Protein AF-A0A976CDQ7-F1 (afdb_monomer)

Foldseek 3Di:
DPPPPVQWDWPDDDPFWGWTDGPVVQWIWTGGPNDIDIDHNVQVVVQVVVVVPDDVVVCVPPPVCPPPDDDDGSDPDVDDDD

Secondary structure (DSSP, 8-state):
-----TTEEEEEE-SSEEEEEETTTTEEEEEETTEEEEEEHHHHHHHHHHHTT--HHHHHH-GGGTTPPP---SS--S----

Nearest PDB structures (foldseek):
  7cun-assembly1_I  TM=5.836E-01  e=2.930E-01  Homo sapiens
  5v8w-assembly1_A  TM=5.705E-01  e=3.314E-01  Homo sapiens
  5v8w-assembly4_G  TM=5.882E-01  e=5.418E-01  Homo sapiens
  6z3b-assembly1_B  TM=6.864E-01  e=1.362E+00  Mediterraneibacter gnavus
  5c6t-assembly1_A  TM=3.439E-01  e=6.331E+00  Human herpesvirus 5 strain Towne

Mean predicted aligned error: 9.04 Å

Solvent-accessible surface area (backbone atoms only — not comparable to full-atom values): 5343 Å² total; per-residue (Å²): 130,85,77,86,56,95,54,65,42,83,77,46,76,60,99,66,35,36,36,32,34,22,76,94,76,55,35,35,37,40,36,44,84,96,42,78,48,80,40,50,53,70,55,52,55,45,39,54,54,56,57,72,68,62,58,63,71,63,55,73,72,35,76,90,50,77,84,66,84,84,83,90,68,82,60,92,61,99,73,87,88,132

Radius of gyration: 15.5 Å; Cα contacts (8 Å, |Δi|>4): 80; chains: 1; bounding box: 38×26×41 Å

Structure (mmCIF, N/CA/C/O backbone):
data_AF-A0A976CDQ7-F1
#
_entry.id   AF-A0A976CDQ7-F1
#
loop_
_atom_site.group_PDB
_atom_site.id
_atom_site.type_symbol
_atom_site.label_atom_id
_atom_site.label_alt_id
_atom_site.label_comp_id
_atom_site.label_asym_id
_atom_site.label_entity_id
_atom_site.label_seq_id
_atom_site.pdbx_PDB_ins_code
_atom_site.Cartn_x
_atom_site.Cartn_y
_atom_site.Cartn_z
_atom_site.occupancy
_atom_site.B_iso_or_equiv
_atom_site.auth_seq_id
_atom_site.auth_comp_id
_atom_site.auth_asym_id
_atom_site.auth_atom_id
_atom_site.pdbx_PDB_model_num
ATOM 1 N N . MET A 1 1 ? 1.228 -8.623 -18.357 1.00 40.19 1 MET A N 1
ATOM 2 C CA . MET A 1 1 ? 2.643 -9.018 -18.169 1.00 40.19 1 MET A CA 1
ATOM 3 C C . MET A 1 1 ? 3.456 -7.756 -17.979 1.00 40.19 1 MET A C 1
ATOM 5 O O . MET A 1 1 ? 3.657 -7.028 -18.941 1.00 40.19 1 MET A O 1
ATOM 9 N N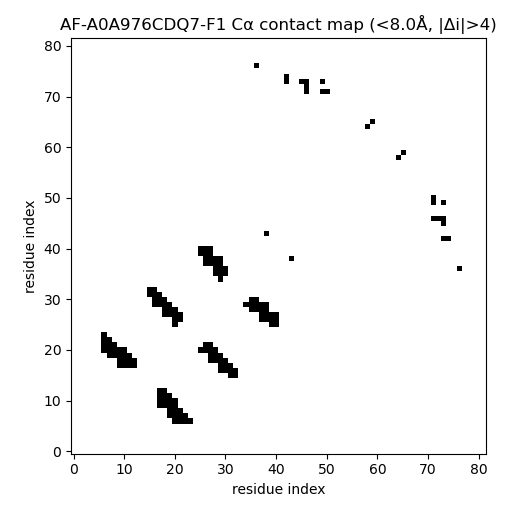 . VAL A 1 2 ? 3.838 -7.451 -16.739 1.00 45.31 2 VAL A N 1
ATOM 10 C CA . VAL A 1 2 ? 4.779 -6.363 -16.461 1.00 45.31 2 VAL A CA 1
ATOM 11 C C . VAL A 1 2 ? 6.105 -6.803 -17.069 1.00 45.31 2 VAL A C 1
ATOM 13 O O . VAL A 1 2 ? 6.679 -7.801 -16.635 1.00 45.31 2 VAL A O 1
ATOM 16 N N . GLU A 1 3 ? 6.528 -6.136 -18.144 1.00 46.81 3 GLU A N 1
ATOM 17 C CA . GLU A 1 3 ? 7.869 -6.302 -18.696 1.00 46.81 3 GLU A CA 1
ATOM 18 C C . GLU A 1 3 ? 8.857 -6.275 -17.538 1.00 46.81 3 GLU A C 1
ATOM 20 O O . GLU A 1 3 ? 8.838 -5.361 -16.709 1.00 46.81 3 GLU A O 1
ATOM 25 N N . LYS A 1 4 ? 9.685 -7.316 -17.467 1.00 49.75 4 LYS A N 1
ATOM 26 C CA . LYS A 1 4 ? 10.730 -7.502 -16.468 1.00 49.75 4 LYS A CA 1
ATOM 27 C C . LYS A 1 4 ? 11.797 -6.420 -16.660 1.00 49.75 4 LYS A C 1
ATOM 29 O O . LYS A 1 4 ? 12.891 -6.683 -17.145 1.00 49.75 4 LYS A O 1
ATOM 34 N N . ALA A 1 5 ? 11.464 -5.174 -16.336 1.00 54.03 5 ALA A N 1
ATOM 35 C CA . ALA A 1 5 ? 12.428 -4.103 -16.231 1.00 54.03 5 ALA A CA 1
ATOM 36 C C . ALA A 1 5 ? 13.281 -4.437 -15.009 1.00 54.03 5 ALA A C 1
ATOM 38 O O . ALA A 1 5 ? 12.752 -4.606 -13.911 1.00 54.03 5 ALA A O 1
ATOM 39 N N . LEU A 1 6 ? 14.591 -4.560 -15.218 1.00 61.97 6 LEU A N 1
ATOM 40 C CA . LEU A 1 6 ? 15.594 -5.023 -14.250 1.00 61.97 6 LEU A CA 1
ATOM 41 C C . LEU A 1 6 ? 15.596 -4.311 -12.878 1.00 61.97 6 LEU A C 1
ATOM 43 O O . LEU A 1 6 ? 16.387 -4.684 -12.022 1.00 61.97 6 LEU A O 1
ATOM 47 N N . CYS A 1 7 ? 14.770 -3.284 -12.666 1.00 81.00 7 CYS A N 1
ATOM 48 C CA . CYS A 1 7 ? 14.745 -2.499 -11.438 1.00 81.00 7 CYS A CA 1
ATOM 49 C C . CYS A 1 7 ? 13.576 -2.794 -10.493 1.00 81.00 7 CYS A C 1
ATOM 51 O O . CYS A 1 7 ? 13.543 -2.176 -9.435 1.00 81.00 7 CYS A O 1
ATOM 53 N N . TRP A 1 8 ? 12.612 -3.647 -10.862 1.00 86.31 8 TRP A N 1
ATOM 54 C CA . TRP A 1 8 ? 11.469 -3.949 -9.992 1.00 86.31 8 TRP A CA 1
ATOM 55 C C . TRP A 1 8 ? 11.809 -5.058 -8.992 1.00 86.31 8 TRP A C 1
ATOM 57 O O . TRP A 1 8 ? 12.061 -6.196 -9.379 1.00 86.31 8 TRP A O 1
ATOM 67 N N . GLU A 1 9 ? 11.790 -4.709 -7.711 1.00 90.38 9 GLU A N 1
ATOM 68 C CA . GLU A 1 9 ? 11.952 -5.593 -6.561 1.00 90.38 9 GLU A CA 1
ATOM 69 C C . GLU A 1 9 ? 10.584 -5.937 -5.966 1.00 90.38 9 GLU A C 1
ATOM 71 O O . GLU A 1 9 ? 9.710 -5.074 -5.848 1.00 90.38 9 GLU A O 1
ATOM 76 N N . GLU A 1 10 ? 10.395 -7.198 -5.586 1.00 90.94 10 GLU A N 1
ATOM 77 C CA . GLU A 1 10 ? 9.180 -7.683 -4.930 1.00 90.94 10 GLU A CA 1
ATOM 78 C C . GLU A 1 10 ? 9.152 -7.243 -3.465 1.00 90.94 10 GLU A C 1
ATOM 80 O O . GLU A 1 10 ? 10.047 -7.580 -2.693 1.00 90.94 10 GLU A O 1
ATOM 85 N N . ILE A 1 11 ? 8.110 -6.506 -3.074 1.00 88.62 11 ILE A N 1
ATOM 86 C CA . ILE A 1 11 ? 7.863 -6.160 -1.667 1.00 88.62 11 ILE A CA 1
ATOM 87 C C . ILE A 1 11 ? 6.914 -7.181 -1.042 1.00 88.62 11 ILE A C 1
ATOM 89 O O . ILE A 1 11 ? 7.131 -7.643 0.076 1.00 88.62 11 ILE A O 1
ATOM 93 N N . PHE A 1 12 ? 5.836 -7.506 -1.754 1.00 85.88 12 PHE A N 1
ATOM 94 C CA . PHE A 1 12 ? 4.801 -8.425 -1.298 1.00 85.88 12 PHE A CA 1
ATOM 95 C C . PHE A 1 12 ? 4.102 -9.035 -2.508 1.00 85.88 12 PHE A C 1
ATOM 97 O O . PHE A 1 12 ? 3.687 -8.293 -3.391 1.00 85.88 12 PHE A O 1
ATOM 104 N N . VAL A 1 13 ? 3.943 -10.355 -2.559 1.00 88.88 13 VAL A N 1
ATOM 105 C CA . VAL A 1 13 ? 3.259 -11.048 -3.661 1.00 88.88 13 VAL A CA 1
ATOM 106 C C . VAL A 1 13 ? 2.423 -12.192 -3.094 1.00 88.88 13 VAL A C 1
ATOM 108 O O . VAL A 1 13 ? 2.865 -12.900 -2.191 1.00 88.88 13 VAL A O 1
ATOM 111 N N . ASN A 1 14 ? 1.217 -12.376 -3.626 1.00 88.88 14 ASN A N 1
ATOM 112 C CA . ASN A 1 14 ? 0.360 -13.530 -3.381 1.00 88.88 14 ASN A CA 1
ATOM 113 C C . ASN A 1 14 ? -0.318 -13.986 -4.691 1.00 88.88 14 ASN A C 1
ATOM 115 O O . ASN A 1 14 ? -0.027 -13.471 -5.768 1.00 88.88 14 ASN A O 1
ATOM 119 N N . GLU A 1 15 ? -1.228 -14.960 -4.611 1.00 86.69 15 GLU A N 1
ATOM 120 C CA . GLU A 1 15 ? -1.934 -15.504 -5.785 1.00 86.69 15 GLU A CA 1
ATOM 121 C C . GLU A 1 15 ? -2.831 -14.480 -6.507 1.00 86.69 15 GLU A C 1
ATOM 123 O O . GLU A 1 15 ? -3.156 -14.660 -7.677 1.00 86.69 15 GLU A O 1
ATOM 128 N N . GLN A 1 16 ? -3.245 -13.414 -5.820 1.00 85.19 16 GLN A N 1
ATOM 129 C CA . GLN A 1 16 ? -4.201 -12.424 -6.323 1.00 85.19 16 GLN A CA 1
ATOM 130 C C . GLN A 1 16 ? -3.514 -11.176 -6.898 1.00 85.19 16 GLN A C 1
ATOM 132 O O . GLN A 1 16 ? -4.119 -10.440 -7.683 1.00 85.19 16 GLN A O 1
ATOM 137 N N . GLY A 1 17 ? -2.261 -10.921 -6.514 1.00 86.75 17 GLY A N 1
ATOM 138 C CA . GLY A 1 17 ? -1.538 -9.723 -6.908 1.00 86.75 17 GLY A CA 1
ATOM 139 C C . GLY A 1 17 ? -0.199 -9.535 -6.200 1.00 86.75 17 GLY A C 1
ATOM 140 O O . GLY A 1 17 ? 0.296 -10.406 -5.486 1.00 86.75 17 GLY A O 1
ATOM 141 N N . GLY A 1 18 ? 0.399 -8.363 -6.397 1.00 88.31 18 GLY A N 1
ATOM 142 C CA . GLY A 1 18 ? 1.679 -8.024 -5.797 1.00 88.31 18 GLY A CA 1
ATOM 143 C C . GLY A 1 18 ? 1.993 -6.533 -5.796 1.00 88.31 18 GLY A C 1
ATOM 144 O O . GLY A 1 18 ? 1.471 -5.752 -6.589 1.00 88.31 18 GLY A O 1
ATOM 145 N N . ILE A 1 19 ? 2.873 -6.147 -4.881 1.00 87.00 19 ILE A N 1
ATOM 146 C CA . ILE A 1 19 ? 3.460 -4.821 -4.750 1.00 87.00 19 ILE A CA 1
ATOM 147 C C . ILE A 1 19 ? 4.940 -4.941 -5.091 1.00 87.00 19 ILE A C 1
ATOM 149 O O . ILE A 1 19 ? 5.663 -5.750 -4.503 1.00 87.00 19 ILE A O 1
ATOM 153 N N . TYR A 1 20 ? 5.391 -4.086 -6.001 1.00 88.62 20 TYR A N 1
ATOM 154 C CA . TYR A 1 20 ? 6.781 -4.024 -6.430 1.00 88.62 20 TYR A CA 1
ATOM 155 C C . TYR A 1 20 ? 7.308 -2.600 -6.302 1.00 88.62 20 TYR A C 1
ATOM 157 O O . TYR A 1 20 ? 6.560 -1.626 -6.401 1.00 88.62 20 TYR A O 1
ATOM 165 N N . GLN A 1 21 ? 8.613 -2.460 -6.121 1.00 87.62 21 GLN A N 1
ATOM 166 C CA . GLN A 1 21 ? 9.284 -1.169 -6.046 1.00 87.62 21 GLN A CA 1
ATOM 167 C C . GLN A 1 21 ? 10.435 -1.105 -7.032 1.00 87.62 21 GLN A C 1
ATOM 169 O O . GLN A 1 21 ? 11.167 -2.064 -7.208 1.00 87.62 21 GLN A O 1
ATOM 174 N N . CYS A 1 22 ? 10.634 0.061 -7.636 1.00 87.00 22 CYS A N 1
ATOM 175 C CA . CYS A 1 22 ? 11.855 0.365 -8.360 1.00 87.00 22 CYS A CA 1
ATOM 176 C C . CYS A 1 22 ? 12.562 1.546 -7.700 1.00 87.00 22 CYS A C 1
ATOM 178 O O . CYS A 1 22 ? 12.104 2.692 -7.776 1.00 87.00 22 CYS A O 1
ATOM 180 N N . ILE A 1 23 ? 13.693 1.260 -7.047 1.00 81.94 23 ILE A N 1
ATOM 181 C CA . ILE A 1 23 ? 14.491 2.249 -6.306 1.00 81.94 23 ILE A CA 1
ATOM 182 C C . ILE A 1 23 ? 15.006 3.340 -7.249 1.00 81.94 23 ILE A C 1
ATOM 184 O O . ILE A 1 23 ? 14.876 4.528 -6.949 1.00 81.94 23 ILE A O 1
ATOM 188 N N . SER A 1 24 ? 15.528 2.954 -8.418 1.00 84.19 24 SER A N 1
ATOM 189 C CA . SER A 1 24 ? 16.098 3.897 -9.389 1.00 84.19 24 SER A CA 1
ATOM 190 C C . SER A 1 24 ? 15.062 4.882 -9.935 1.00 84.19 24 SER A C 1
ATOM 192 O O . SER A 1 24 ? 15.384 6.043 -10.178 1.00 84.19 24 SER A O 1
ATOM 194 N N . GLN A 1 25 ? 13.808 4.448 -10.073 1.00 81.94 25 GLN A N 1
ATOM 195 C CA . GLN A 1 25 ? 12.714 5.287 -10.561 1.00 81.94 25 GLN A CA 1
ATOM 196 C C . GLN A 1 25 ? 11.891 5.928 -9.442 1.00 81.94 25 GLN A C 1
ATOM 198 O O . GLN A 1 25 ? 11.010 6.733 -9.739 1.00 81.94 25 GLN A O 1
ATOM 203 N N . ARG A 1 26 ? 12.158 5.597 -8.170 1.00 81.88 26 ARG A N 1
ATOM 204 C CA . ARG A 1 26 ? 11.380 6.063 -7.010 1.00 81.88 26 ARG A CA 1
ATOM 205 C C . ARG A 1 26 ? 9.874 5.815 -7.170 1.00 81.88 26 ARG A C 1
ATOM 207 O O . ARG A 1 26 ? 9.051 6.677 -6.853 1.00 81.88 26 ARG A O 1
ATOM 214 N N . LYS A 1 27 ? 9.521 4.638 -7.687 1.00 82.69 27 LYS A N 1
ATOM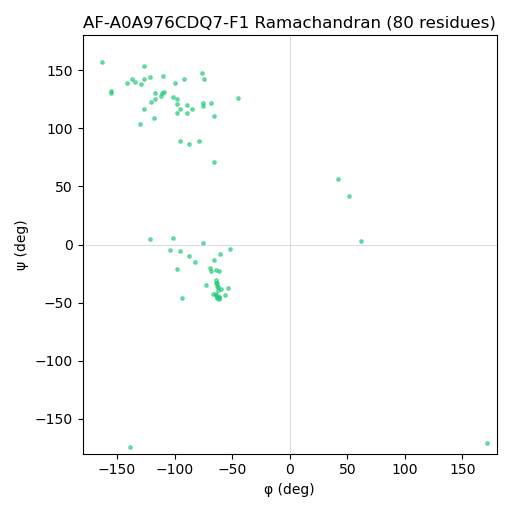 215 C CA . LYS A 1 27 ? 8.137 4.226 -7.940 1.00 82.69 27 LYS A CA 1
ATOM 216 C C . LYS A 1 27 ? 7.807 2.961 -7.173 1.00 82.69 27 LYS A C 1
ATOM 218 O O . LYS A 1 27 ? 8.646 2.070 -7.056 1.00 82.69 27 LYS A O 1
ATOM 223 N N . ILE A 1 28 ? 6.568 2.894 -6.713 1.00 85.75 28 ILE A N 1
ATOM 224 C CA . ILE A 1 28 ? 5.927 1.670 -6.248 1.00 85.75 28 ILE A CA 1
ATOM 225 C C . ILE A 1 28 ? 4.864 1.327 -7.290 1.00 85.75 28 ILE A C 1
ATOM 227 O O . ILE A 1 28 ? 4.275 2.223 -7.894 1.00 85.75 28 ILE A O 1
ATOM 231 N N . VAL A 1 29 ? 4.644 0.049 -7.549 1.00 86.44 29 VAL A N 1
ATOM 232 C CA . VAL A 1 29 ? 3.583 -0.415 -8.436 1.00 86.44 29 VAL A CA 1
ATOM 233 C C . VAL A 1 29 ? 2.783 -1.490 -7.723 1.00 86.44 29 VAL A C 1
ATOM 235 O O . VAL A 1 29 ? 3.340 -2.339 -7.028 1.00 86.44 29 VAL A O 1
ATOM 238 N N . PHE A 1 30 ? 1.474 -1.417 -7.886 1.00 84.75 30 PHE A N 1
ATOM 239 C CA . PHE A 1 30 ? 0.515 -2.387 -7.394 1.00 84.75 30 PHE A CA 1
ATOM 240 C C . PHE A 1 30 ? -0.080 -3.120 -8.590 1.00 84.75 30 PHE A C 1
ATOM 242 O O . PHE A 1 30 ? -0.502 -2.489 -9.559 1.00 84.75 30 PHE A O 1
ATOM 249 N N . VAL A 1 31 ? -0.084 -4.446 -8.527 1.00 86.19 31 VAL A N 1
ATOM 250 C CA . VAL A 1 31 ? -0.663 -5.319 -9.543 1.00 86.1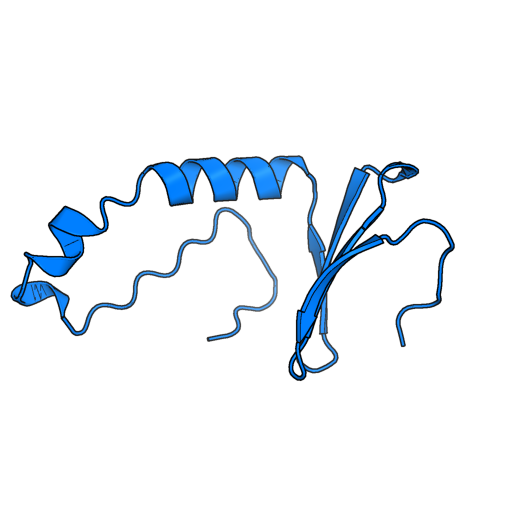9 31 VAL A CA 1
ATOM 251 C C . VAL A 1 31 ? -1.745 -6.158 -8.886 1.00 86.19 31 VAL A C 1
ATOM 253 O O . VAL A 1 31 ? -1.456 -6.871 -7.929 1.00 86.19 31 VAL A O 1
ATOM 256 N N . PHE A 1 32 ? -2.971 -6.095 -9.393 1.00 83.12 32 PHE A N 1
ATOM 257 C CA . PHE A 1 32 ? -4.100 -6.864 -8.865 1.00 83.12 32 PHE A CA 1
ATOM 258 C C . PHE A 1 32 ? -5.152 -7.077 -9.947 1.00 83.12 32 PHE A C 1
ATOM 260 O O . PHE A 1 32 ? -5.503 -6.122 -10.631 1.00 83.12 32 PHE A O 1
ATOM 267 N N . GLN A 1 33 ? -5.641 -8.311 -10.116 1.00 81.06 33 GLN A N 1
ATOM 268 C CA . GLN A 1 33 ? -6.656 -8.669 -11.127 1.00 81.06 33 GLN A CA 1
ATOM 269 C C . GLN A 1 33 ? -6.415 -8.007 -12.503 1.00 81.06 33 GLN A C 1
ATOM 271 O O . GLN A 1 33 ? -7.245 -7.252 -13.008 1.00 81.06 33 GLN A O 1
ATOM 276 N N . ASP A 1 34 ? -5.229 -8.234 -13.076 1.00 79.25 34 ASP A N 1
ATOM 277 C CA . ASP A 1 34 ? -4.768 -7.669 -14.360 1.00 79.25 34 ASP A CA 1
ATOM 278 C C . ASP A 1 34 ? -4.653 -6.133 -14.434 1.00 79.25 34 ASP A C 1
ATOM 280 O O . ASP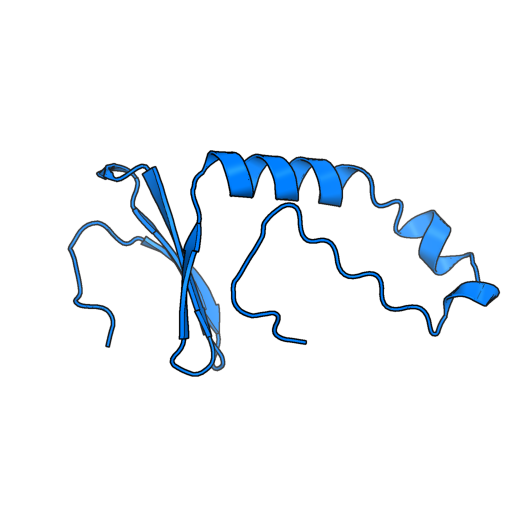 A 1 34 ? -4.270 -5.583 -15.471 1.00 79.25 34 ASP A O 1
ATOM 284 N N . LYS A 1 35 ? -4.914 -5.418 -13.338 1.00 82.44 35 LYS A N 1
ATOM 285 C CA . LYS A 1 35 ? -4.722 -3.970 -13.223 1.00 82.44 35 LYS A CA 1
ATOM 286 C C . LYS A 1 35 ? -3.336 -3.666 -12.676 1.00 82.44 35 LYS A C 1
ATOM 288 O O . LYS A 1 35 ? -2.823 -4.378 -11.816 1.00 82.44 35 LYS A O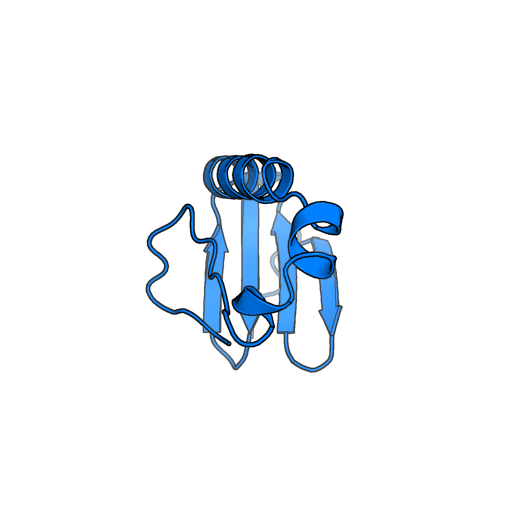 1
ATOM 293 N N . VAL A 1 36 ? -2.735 -2.597 -13.191 1.00 85.25 36 VAL A N 1
ATOM 294 C CA . VAL A 1 36 ? -1.424 -2.093 -12.775 1.00 85.25 36 VAL A CA 1
ATOM 295 C C . VAL A 1 36 ? -1.584 -0.621 -12.423 1.00 85.25 36 VAL A C 1
ATOM 297 O O . VAL A 1 36 ? -1.903 0.188 -13.290 1.00 85.25 36 VAL A O 1
ATOM 300 N N . GLU A 1 37 ? -1.355 -0.279 -11.162 1.00 84.00 37 GLU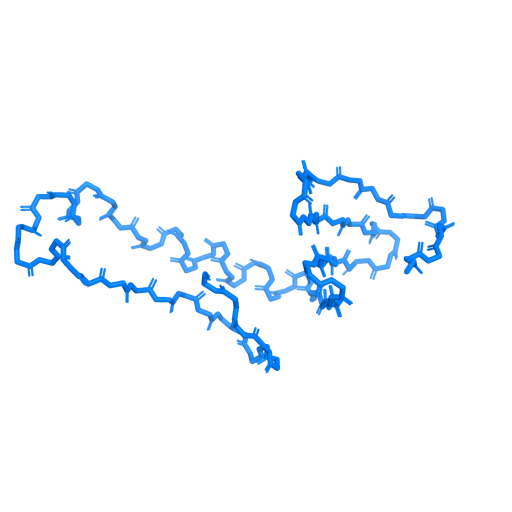 A N 1
ATOM 301 C CA . GLU A 1 37 ? -1.475 1.079 -10.632 1.00 84.00 37 GLU A CA 1
ATOM 302 C C . GLU A 1 37 ? -0.104 1.546 -10.131 1.00 84.00 37 GLU A C 1
ATOM 304 O O . GLU A 1 37 ? 0.583 0.840 -9.387 1.00 84.00 37 GLU A O 1
ATOM 309 N N . TYR A 1 38 ? 0.318 2.744 -10.540 1.00 81.69 38 TYR A N 1
ATOM 310 C CA . TYR A 1 38 ? 1.603 3.313 -10.133 1.00 81.69 38 TYR A CA 1
ATOM 311 C C . TYR A 1 38 ? 1.428 4.284 -8.973 1.00 81.69 38 TYR A C 1
ATOM 313 O O . TYR A 1 38 ? 0.731 5.292 -9.057 1.00 81.69 38 TYR A O 1
ATOM 321 N N . LEU A 1 39 ? 2.169 4.020 -7.910 1.00 78.44 39 LEU A N 1
ATOM 322 C CA . LEU A 1 39 ? 2.227 4.811 -6.698 1.00 78.44 39 LEU A CA 1
ATOM 323 C C . LEU A 1 39 ? 3.485 5.675 -6.695 1.00 78.44 39 LEU A C 1
ATOM 325 O O . LEU A 1 39 ? 4.617 5.188 -6.810 1.00 78.44 39 LEU A O 1
ATOM 329 N N . ARG A 1 40 ? 3.304 6.983 -6.496 1.00 77.50 40 ARG A N 1
ATOM 330 C CA . ARG A 1 40 ? 4.431 7.853 -6.149 1.00 77.50 40 ARG A CA 1
ATOM 331 C C . ARG A 1 40 ? 4.807 7.597 -4.695 1.00 77.50 40 ARG A C 1
ATOM 333 O O . ARG A 1 40 ? 3.939 7.475 -3.836 1.00 77.50 40 ARG A O 1
ATOM 340 N N . ILE A 1 41 ? 6.103 7.620 -4.394 1.00 76.25 41 ILE A N 1
ATOM 341 C CA . ILE A 1 41 ? 6.608 7.449 -3.021 1.00 76.25 41 ILE A CA 1
ATOM 342 C C . ILE A 1 41 ? 5.954 8.426 -2.026 1.00 76.25 41 ILE A C 1
ATOM 344 O O . ILE A 1 41 ? 5.642 8.048 -0.901 1.00 76.25 41 ILE A O 1
ATOM 348 N N . ASN A 1 42 ? 5.682 9.669 -2.437 1.00 80.06 42 ASN A N 1
ATOM 349 C CA . ASN A 1 42 ? 4.996 10.641 -1.577 1.00 80.06 42 ASN A CA 1
ATOM 350 C C . ASN A 1 42 ? 3.578 10.203 -1.195 1.00 80.06 42 ASN A C 1
ATOM 352 O O . ASN A 1 42 ? 3.141 10.460 -0.075 1.00 80.06 42 ASN A O 1
ATOM 356 N N . ASP A 1 43 ? 2.870 9.555 -2.117 1.00 78.50 43 ASP A N 1
ATOM 357 C CA . ASP A 1 43 ? 1.508 9.086 -1.894 1.00 78.50 43 ASP A CA 1
ATOM 358 C C . ASP A 1 43 ? 1.511 7.874 -0.940 1.00 78.50 43 ASP A C 1
ATOM 360 O O . ASP A 1 43 ? 0.684 7.796 -0.032 1.00 78.50 43 ASP A O 1
ATOM 364 N N . PHE A 1 44 ? 2.535 7.017 -1.029 1.00 76.12 44 PHE A N 1
ATOM 365 C CA . PHE A 1 44 ? 2.780 5.954 -0.050 1.00 76.12 44 PHE A CA 1
ATOM 366 C C . PHE A 1 44 ? 3.037 6.500 1.365 1.00 76.12 44 PHE A C 1
ATOM 368 O O . PHE A 1 44 ? 2.429 6.036 2.328 1.00 76.12 44 PHE A O 1
ATOM 375 N N . PHE A 1 45 ? 3.868 7.539 1.518 1.00 80.62 45 PHE A N 1
ATOM 376 C CA . PHE A 1 45 ? 4.092 8.157 2.833 1.00 80.62 45 PHE A CA 1
ATOM 377 C C . PHE A 1 45 ? 2.830 8.804 3.418 1.00 80.62 45 PHE A C 1
ATOM 379 O O . PHE A 1 45 ? 2.668 8.841 4.638 1.00 80.62 45 PHE A O 1
ATOM 386 N N . ARG A 1 46 ? 1.922 9.317 2.578 1.00 83.25 46 ARG A N 1
ATOM 387 C CA . ARG A 1 46 ? 0.616 9.813 3.041 1.00 83.25 46 ARG A CA 1
ATOM 388 C C . ARG A 1 46 ? -0.247 8.675 3.576 1.00 83.25 46 ARG A C 1
ATOM 390 O O . ARG A 1 46 ? -0.838 8.839 4.638 1.00 83.25 46 ARG A O 1
ATOM 397 N N . LEU A 1 47 ? -0.262 7.528 2.895 1.00 81.19 47 LEU A N 1
ATOM 398 C CA . LEU A 1 47 ? -0.949 6.325 3.373 1.00 81.19 47 LEU A CA 1
ATOM 399 C C . LEU A 1 47 ? -0.382 5.835 4.691 1.00 81.19 47 LEU A C 1
ATOM 401 O O . LEU A 1 47 ? -1.144 5.631 5.627 1.00 81.19 47 LEU A O 1
ATOM 405 N N . GLN A 1 48 ? 0.940 5.746 4.805 1.00 82.81 48 GLN A N 1
ATOM 406 C CA . GLN A 1 48 ? 1.582 5.355 6.054 1.00 82.81 48 GLN A CA 1
ATOM 407 C C . GLN A 1 48 ? 1.171 6.268 7.219 1.00 82.81 48 GLN A C 1
ATOM 409 O O . GLN A 1 48 ? 0.864 5.779 8.303 1.00 82.81 48 GLN A O 1
ATOM 414 N N . LYS A 1 49 ? 1.120 7.589 6.995 1.00 86.81 49 LYS A N 1
ATOM 415 C CA . LYS A 1 49 ? 0.666 8.545 8.014 1.00 86.81 49 LYS A CA 1
ATOM 416 C C . LYS A 1 49 ? -0.798 8.346 8.393 1.00 86.81 49 LYS A C 1
ATOM 418 O O . LYS A 1 49 ? -1.091 8.393 9.577 1.00 86.81 49 LYS A O 1
ATOM 423 N N . LEU A 1 50 ? -1.693 8.122 7.427 1.00 84.00 50 LEU A N 1
ATOM 424 C CA . LEU A 1 50 ? -3.107 7.847 7.712 1.00 84.00 50 LEU A CA 1
ATOM 425 C C . LEU A 1 50 ? -3.278 6.545 8.498 1.00 84.00 50 LEU A C 1
ATOM 427 O O . LEU A 1 50 ? -3.958 6.540 9.517 1.00 84.00 50 LEU A O 1
ATOM 431 N N . VAL A 1 51 ? -2.601 5.470 8.089 1.00 83.50 51 VAL A N 1
ATOM 432 C CA . VAL A 1 51 ? -2.637 4.184 8.803 1.00 83.50 51 VAL A CA 1
ATOM 433 C C . VAL A 1 51 ? -2.137 4.339 10.240 1.00 83.50 51 VAL A C 1
ATOM 435 O O . VAL A 1 51 ? -2.731 3.784 11.157 1.00 83.50 51 VAL A O 1
ATOM 438 N N . ALA A 1 52 ? -1.106 5.156 10.467 1.00 85.56 52 ALA A N 1
ATOM 439 C CA . ALA A 1 52 ? -0.597 5.434 11.810 1.00 85.56 52 ALA A CA 1
ATOM 440 C C . ALA A 1 52 ? -1.586 6.194 12.720 1.00 85.56 52 ALA A C 1
ATOM 442 O O . ALA A 1 52 ? -1.349 6.271 13.923 1.00 85.56 52 ALA A O 1
ATOM 443 N N . THR A 1 53 ? -2.670 6.765 12.178 1.00 85.75 53 THR A N 1
ATOM 444 C CA . THR A 1 53 ? -3.739 7.390 12.982 1.00 85.75 53 THR A CA 1
ATOM 445 C C . THR A 1 53 ? -4.825 6.410 13.424 1.00 85.75 53 THR A C 1
ATOM 447 O O . THR A 1 53 ? -5.656 6.777 14.254 1.00 85.75 53 THR A O 1
ATOM 450 N N . ILE A 1 54 ? -4.824 5.178 12.901 1.00 84.12 54 ILE A N 1
ATOM 451 C CA . ILE A 1 54 ? -5.819 4.164 13.249 1.00 84.12 54 ILE A CA 1
ATOM 452 C C . ILE A 1 54 ? -5.505 3.599 14.636 1.00 84.12 54 ILE A C 1
ATOM 454 O O . ILE A 1 54 ? -4.465 2.977 14.850 1.00 84.12 54 ILE A O 1
ATOM 458 N N . ASP A 1 55 ? -6.446 3.762 15.561 1.00 85.31 55 ASP A N 1
ATOM 459 C CA . ASP A 1 55 ? -6.422 3.120 16.874 1.00 85.31 55 ASP A CA 1
ATOM 460 C C . ASP A 1 55 ? -7.255 1.830 16.832 1.00 85.31 55 ASP A C 1
ATOM 462 O O . ASP A 1 55 ? -8.466 1.828 17.070 1.00 85.31 55 ASP A O 1
ATOM 466 N N . VAL A 1 56 ? -6.593 0.724 16.480 1.00 81.12 56 VAL A N 1
ATOM 467 C CA . VAL A 1 56 ? -7.236 -0.592 16.330 1.00 81.12 56 VAL A CA 1
ATOM 468 C C . VAL A 1 56 ? -7.817 -1.088 17.657 1.00 81.12 56 VAL A C 1
ATOM 470 O O . VAL A 1 56 ? -8.887 -1.694 17.662 1.00 81.12 56 VAL A O 1
ATOM 473 N N . GLU A 1 57 ? -7.164 -0.810 18.791 1.00 82.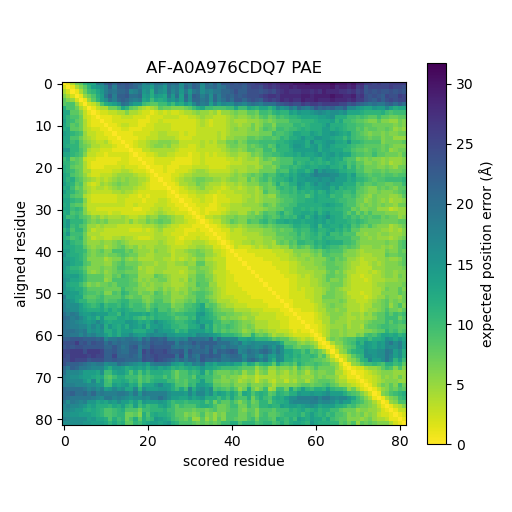44 57 GLU A N 1
ATOM 474 C CA . GLU A 1 57 ? -7.662 -1.220 20.111 1.00 82.44 57 GLU A CA 1
ATOM 475 C C . GLU A 1 57 ? -8.995 -0.540 20.42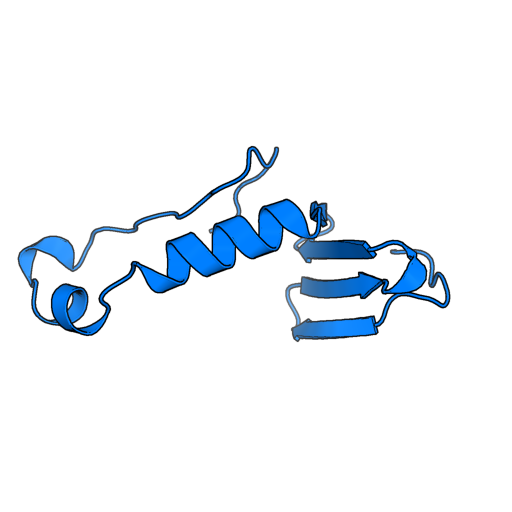4 1.00 82.44 57 GLU A C 1
ATOM 477 O O . GLU A 1 57 ? -9.961 -1.198 20.820 1.00 82.44 57 GLU A O 1
ATOM 482 N N . LYS A 1 58 ? -9.088 0.766 20.161 1.00 81.44 58 LYS A N 1
ATOM 483 C CA . LYS A 1 58 ? -10.340 1.510 20.304 1.00 81.44 58 LYS A CA 1
ATOM 484 C C . LYS A 1 58 ? -11.429 0.999 19.360 1.00 81.44 58 LYS A C 1
ATOM 486 O O . LYS A 1 58 ? -12.585 0.917 19.777 1.00 81.44 58 LYS A O 1
ATOM 491 N N . MET A 1 59 ? -11.085 0.644 18.120 1.00 77.12 59 MET A N 1
ATOM 492 C CA . MET A 1 59 ? -12.046 0.086 17.158 1.00 77.12 59 MET A CA 1
ATOM 493 C C . MET A 1 59 ? -12.605 -1.265 17.620 1.00 77.12 59 MET A C 1
ATOM 495 O O . MET A 1 59 ? -13.812 -1.479 17.549 1.00 77.12 59 MET A O 1
ATOM 499 N N . LEU A 1 60 ? -11.760 -2.152 18.154 1.00 75.25 60 LEU A N 1
ATOM 500 C CA . LEU A 1 60 ? -12.179 -3.469 18.652 1.00 75.25 60 LEU A CA 1
ATOM 501 C C . LEU A 1 60 ? -13.133 -3.379 19.852 1.00 75.25 60 LEU A C 1
ATOM 503 O O . LEU A 1 60 ? -14.011 -4.226 20.011 1.00 75.25 60 LEU A O 1
ATOM 507 N N . LEU A 1 61 ? -12.972 -2.358 20.697 1.00 80.06 61 LEU A N 1
ATOM 508 C CA . LEU A 1 61 ? -13.818 -2.140 21.876 1.00 80.06 61 LEU A CA 1
ATOM 509 C C . LEU A 1 61 ? -15.147 -1.437 21.545 1.00 80.06 61 LEU A C 1
ATOM 511 O O . LEU A 1 61 ? -16.072 -1.450 22.360 1.00 80.06 61 LEU A O 1
ATOM 515 N N . ALA A 1 62 ? -15.268 -0.842 20.357 1.00 72.31 62 ALA A N 1
ATOM 516 C CA . ALA A 1 62 ? -16.469 -0.156 19.903 1.00 72.31 62 ALA A CA 1
ATOM 517 C C . ALA A 1 62 ? -17.440 -1.134 19.215 1.00 72.31 62 ALA A C 1
ATOM 519 O O . ALA A 1 62 ? -17.474 -1.275 17.995 1.00 72.31 62 ALA A O 1
ATOM 520 N N . THR A 1 63 ? -18.295 -1.790 20.001 1.00 65.94 63 THR A N 1
ATOM 521 C CA . THR A 1 63 ? -19.294 -2.761 19.504 1.00 65.94 63 THR A CA 1
ATOM 522 C C . THR A 1 63 ? -20.319 -2.169 18.531 1.00 65.94 63 THR A C 1
ATOM 524 O O . THR A 1 63 ? -20.873 -2.900 17.707 1.00 65.94 63 THR A O 1
ATOM 527 N N . SER A 1 64 ? -20.536 -0.850 18.569 1.00 68.50 64 SER A N 1
ATOM 528 C CA . SER A 1 64 ? -21.393 -0.125 17.622 1.00 68.50 64 SER A CA 1
ATOM 529 C C . SER A 1 64 ? -20.822 -0.046 16.202 1.00 68.50 64 SER A C 1
ATOM 531 O O . SER A 1 64 ? -21.590 0.176 15.276 1.00 68.50 64 SER A O 1
ATOM 533 N N . LEU A 1 65 ? -19.508 -0.237 16.030 1.00 61.97 65 LEU A N 1
ATOM 534 C CA . LEU A 1 65 ? -18.793 -0.112 14.750 1.00 61.97 65 LEU A CA 1
ATOM 535 C C . LEU A 1 65 ? -18.488 -1.473 14.107 1.00 61.97 65 LEU A C 1
ATOM 537 O O . LEU A 1 65 ? -17.813 -1.540 13.087 1.00 61.97 65 LEU A O 1
ATOM 541 N N . SER A 1 66 ? -18.988 -2.573 14.680 1.00 58.16 66 SER A N 1
ATOM 542 C CA . SER A 1 66 ? -18.669 -3.949 14.256 1.00 58.16 66 SER A CA 1
ATOM 543 C C . SER A 1 66 ? -19.049 -4.292 12.805 1.00 58.16 66 SER A C 1
ATOM 545 O O . SER A 1 66 ? -18.687 -5.358 12.317 1.00 58.16 66 SER A O 1
ATOM 547 N N . SER A 1 67 ? -19.775 -3.407 12.114 1.00 57.84 67 SER A N 1
ATOM 548 C CA . SER A 1 67 ? -20.157 -3.537 10.701 1.00 57.84 67 SER A CA 1
ATOM 549 C C . SER A 1 67 ? -19.659 -2.382 9.819 1.00 57.84 67 SER A C 1
ATOM 551 O O . SER A 1 67 ? -20.024 -2.321 8.647 1.00 57.84 67 SE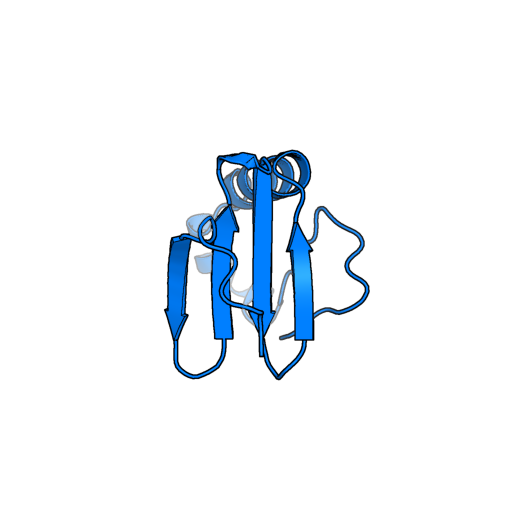R A O 1
ATOM 553 N N . GLU A 1 68 ? -18.865 -1.450 10.355 1.00 65.69 68 GLU A N 1
ATOM 554 C CA . GLU A 1 68 ? -18.366 -0.302 9.595 1.00 65.69 68 GLU A CA 1
ATOM 555 C C . GLU A 1 68 ? -17.038 -0.647 8.910 1.00 65.69 68 GLU A C 1
ATOM 557 O O . GLU A 1 68 ? -16.052 -1.001 9.555 1.00 65.69 68 GLU A O 1
ATOM 562 N N . ILE A 1 69 ? -17.023 -0.557 7.578 1.00 68.06 69 ILE A N 1
ATOM 563 C CA . ILE A 1 69 ? -15.802 -0.641 6.775 1.00 68.06 69 ILE A CA 1
ATOM 564 C C . ILE A 1 69 ? -15.340 0.790 6.513 1.00 68.06 69 ILE A C 1
ATOM 566 O O . ILE A 1 69 ? -16.029 1.551 5.833 1.00 68.06 69 ILE A O 1
ATOM 570 N N . GLU A 1 70 ? -14.164 1.147 7.023 1.00 70.69 70 GLU A N 1
ATOM 571 C CA . GLU A 1 70 ? -13.508 2.411 6.699 1.00 70.69 70 GLU A CA 1
ATOM 572 C C . GLU A 1 70 ? -12.450 2.183 5.612 1.00 70.69 70 GLU A C 1
ATOM 574 O O . GLU A 1 70 ? -11.513 1.402 5.785 1.00 70.69 70 GLU A O 1
ATOM 579 N N . ILE A 1 71 ? -12.598 2.867 4.474 1.00 74.00 71 ILE A N 1
ATOM 580 C CA . ILE A 1 71 ? -11.627 2.821 3.376 1.00 74.00 71 ILE A CA 1
ATOM 581 C C . ILE A 1 71 ? -10.718 4.042 3.480 1.00 74.00 71 ILE A C 1
ATOM 583 O O . ILE A 1 71 ? -11.145 5.174 3.250 1.00 74.00 71 ILE A O 1
ATOM 587 N N . LEU A 1 72 ? -9.438 3.813 3.769 1.00 69.00 72 LEU A N 1
ATOM 588 C CA . LEU A 1 72 ? -8.431 4.869 3.761 1.00 69.00 72 LEU A CA 1
ATOM 589 C C . LEU A 1 72 ? -7.812 5.012 2.374 1.00 69.00 72 LEU A C 1
ATOM 591 O O . LEU A 1 72 ? -7.054 4.150 1.930 1.00 69.00 72 LEU A O 1
ATOM 595 N N . SER A 1 73 ? -8.073 6.146 1.721 1.00 71.88 73 SER A N 1
ATOM 596 C CA . SER A 1 73 ? -7.407 6.498 0.468 1.00 71.88 73 SER A CA 1
ATOM 597 C C . SER A 1 73 ? -6.837 7.915 0.482 1.00 71.88 73 SER A C 1
ATOM 599 O O . SER A 1 73 ? -7.569 8.884 0.291 1.00 71.88 73 SER A O 1
ATOM 601 N N . PRO A 1 74 ? -5.514 8.079 0.638 1.00 61.72 74 PRO A N 1
ATOM 602 C CA . PRO A 1 74 ? -4.854 9.381 0.510 1.00 61.72 74 PRO A CA 1
ATOM 603 C C . PRO A 1 74 ? -4.714 9.852 -0.944 1.00 61.72 74 PRO A C 1
ATOM 605 O O . PRO A 1 74 ? -4.075 10.879 -1.198 1.00 61.72 74 PRO A O 1
ATOM 608 N N . ILE A 1 75 ? -5.223 9.070 -1.896 1.00 65.88 75 ILE A N 1
ATOM 609 C CA . ILE A 1 75 ? -4.903 9.155 -3.318 1.00 65.88 75 ILE A CA 1
ATOM 610 C C . ILE A 1 75 ? -6.202 9.013 -4.109 1.00 65.88 75 ILE A C 1
ATOM 612 O O . ILE A 1 75 ? -7.078 8.223 -3.757 1.00 65.88 75 ILE A O 1
ATOM 616 N N . PHE A 1 76 ? -6.319 9.762 -5.201 1.00 60.47 76 PHE A N 1
ATOM 617 C CA . PHE A 1 76 ? -7.292 9.453 -6.241 1.00 60.47 76 PHE A CA 1
ATOM 618 C C . PHE A 1 76 ? -6.714 8.323 -7.087 1.00 60.47 76 PHE A C 1
ATOM 620 O O . PHE A 1 76 ? -5.975 8.576 -8.036 1.00 60.47 76 PHE A O 1
ATOM 627 N N . PHE A 1 77 ? -6.989 7.084 -6.696 1.00 63.97 77 PHE A N 1
ATOM 628 C CA . PHE A 1 77 ? -6.869 5.970 -7.625 1.00 63.97 77 PHE A CA 1
ATOM 629 C C . PHE A 1 77 ? -8.068 5.988 -8.567 1.00 63.97 77 PHE A C 1
ATOM 631 O O . PHE A 1 77 ? -9.167 6.378 -8.167 1.00 63.97 77 PHE A O 1
ATOM 638 N N . GLU A 1 78 ? -7.869 5.554 -9.810 1.00 63.78 78 GLU A N 1
ATOM 639 C CA . GLU A 1 78 ? -8.995 5.330 -10.720 1.00 63.78 78 GLU A CA 1
ATOM 640 C C . GLU A 1 78 ? -9.859 4.144 -10.261 1.00 63.78 78 GLU A C 1
ATOM 642 O O . GLU A 1 78 ? -11.043 4.079 -10.588 1.00 63.78 78 GLU A O 1
ATOM 647 N N . HIS A 1 79 ? -9.287 3.227 -9.471 1.00 66.81 79 HIS A N 1
ATOM 648 C CA . HIS A 1 79 ? -9.944 2.003 -9.026 1.00 66.81 79 HIS A CA 1
ATOM 649 C C . HIS A 1 79 ? -9.738 1.754 -7.526 1.00 66.81 79 HIS A C 1
ATOM 651 O O . HIS A 1 79 ? -8.636 1.909 -7.000 1.00 66.81 79 HIS A O 1
ATOM 657 N N . PHE A 1 80 ? -10.802 1.299 -6.860 1.00 67.38 80 PHE A N 1
ATOM 658 C CA . PHE A 1 80 ? -10.778 0.763 -5.499 1.00 67.38 80 PHE A CA 1
ATOM 659 C C . PHE A 1 80 ? -11.199 -0.703 -5.542 1.00 67.38 80 PHE A C 1
ATOM 661 O O . PHE A 1 80 ? -12.265 -1.019 -6.070 1.00 67.38 80 PHE A O 1
ATOM 668 N N . PHE A 1 81 ? -10.366 -1.584 -4.994 1.00 63.31 81 PHE A N 1
ATOM 669 C CA . PHE A 1 81 ? -10.643 -3.016 -4.887 1.00 63.31 81 PHE A CA 1
ATOM 670 C C . PHE A 1 81 ? -10.896 -3.348 -3.410 1.00 63.31 81 PHE A C 1
ATOM 672 O O . PHE A 1 81 ? -10.127 -2.901 -2.558 1.00 63.31 81 PHE A O 1
ATOM 679 N N . ILE A 1 82 ? -11.983 -4.073 -3.119 1.00 63.12 82 ILE A N 1
ATOM 680 C CA . ILE A 1 82 ? -12.398 -4.520 -1.775 1.00 63.12 82 ILE A CA 1
ATOM 681 C C . ILE A 1 82 ? -12.427 -6.044 -1.771 1.00 63.12 82 ILE A C 1
ATOM 683 O O . ILE A 1 82 ? -12.967 -6.603 -2.755 1.00 63.12 82 ILE A O 1
#

Sequence (82 aa):
MVEKALCWEEIFVNEQGGIYQCISQRKIVFVFQDKVEYLRINDFFRLQKLVATIDVEKMLLATSLSSEIEILSPIFFEHFFI

pLDDT: mean 76.54, std 11.56, range [40.19, 90.94]